Protein AF-A0A5B7K1B1-F1 (afdb_monomer_lite)

pLDDT: mean 70.19, std 15.08, range [44.44, 88.81]

Secondary structure (DSSP, 8-state):
-HHHHHHHHHHHTT--HHHHHHHTT--HHHHHHHHHHHHTSPTT---------------PPP------

Sequence (68 aa):
MEEKTRTLTLLEQGMSFICVADDLKVTRRAIYNLKHEAATLPPGTIPSRKMGSGAPRKTSPPTAKSDD

Radius of gyration: 20.58 Å; chains: 1; bounding box: 71×26×27 Å

Foldseek 3Di:
DVLLVVLVVCVVVVDDLVVSCVVSVHDSVRSVVSVVLVVPDDPPDDRPPPPDPPPPPPPPDPPPPDDD

Structure (mmCIF, N/CA/C/O backbone):
data_AF-A0A5B7K1B1-F1
#
_entry.id   AF-A0A5B7K1B1-F1
#
loop_
_atom_site.group_PDB
_atom_site.id
_atom_site.type_symbol
_atom_site.label_atom_id
_atom_site.label_alt_id
_atom_site.label_comp_id
_atom_site.label_asym_id
_atom_site.label_entity_id
_atom_site.label_seq_id
_atom_site.pdbx_PDB_ins_code
_atom_site.Cartn_x
_atom_site.Cartn_y
_atom_site.Cartn_z
_atom_site.occupancy
_atom_site.B_iso_or_equiv
_atom_site.auth_seq_id
_atom_site.auth_comp_id
_atom_site.auth_asym_id
_atom_site.auth_atom_id
_atom_site.pdbx_PDB_model_num
ATOM 1 N N . MET A 1 1 ? 6.469 10.936 3.176 1.00 54.28 1 MET A N 1
ATOM 2 C CA . MET A 1 1 ? 5.935 9.996 4.191 1.00 54.28 1 MET A CA 1
ATOM 3 C C . MET A 1 1 ? 4.441 9.754 3.956 1.00 54.28 1 MET A C 1
ATOM 5 O O . MET A 1 1 ? 3.978 8.660 4.230 1.00 54.28 1 MET A O 1
ATOM 9 N N . GLU A 1 2 ? 3.732 10.727 3.371 1.00 67.50 2 GLU A N 1
ATOM 10 C CA . GLU A 1 2 ? 2.269 10.754 3.219 1.00 67.50 2 GLU A CA 1
ATOM 11 C C . GLU A 1 2 ? 1.667 9.746 2.234 1.00 67.50 2 GLU A C 1
ATOM 13 O O . GLU A 1 2 ? 0.596 9.224 2.512 1.00 67.50 2 GLU A O 1
ATOM 18 N N . GLU A 1 3 ? 2.332 9.422 1.119 1.00 74.44 3 GLU A N 1
ATOM 19 C CA . GLU A 1 3 ? 1.762 8.510 0.106 1.00 74.44 3 GLU A CA 1
ATOM 20 C C . GLU A 1 3 ? 1.482 7.115 0.670 1.00 74.44 3 GLU A C 1
ATOM 22 O O . GLU A 1 3 ? 0.405 6.574 0.460 1.00 74.44 3 GLU A O 1
ATOM 27 N N . LYS A 1 4 ? 2.415 6.569 1.464 1.00 77.56 4 LYS A N 1
ATOM 28 C CA . LYS A 1 4 ? 2.265 5.269 2.134 1.00 77.56 4 LYS A CA 1
ATOM 29 C C . L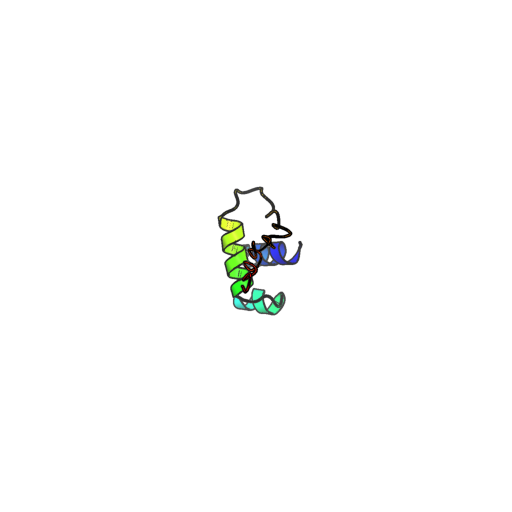YS A 1 4 ? 1.075 5.268 3.097 1.00 77.56 4 LYS A C 1
ATOM 31 O O . LYS A 1 4 ? 0.263 4.350 3.083 1.00 77.56 4 LYS A O 1
ATOM 36 N N . THR A 1 5 ? 0.96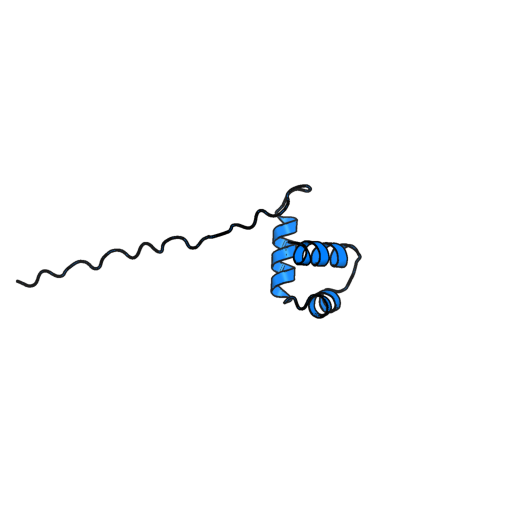3 6.306 3.922 1.00 81.06 5 THR A N 1
ATOM 37 C CA . THR A 1 5 ? -0.139 6.435 4.879 1.00 81.06 5 THR A CA 1
ATOM 38 C C . THR A 1 5 ? -1.472 6.556 4.145 1.00 81.06 5 THR A C 1
ATOM 40 O O . THR A 1 5 ? -2.405 5.837 4.477 1.00 81.06 5 THR A O 1
ATOM 43 N N . ARG A 1 6 ? -1.532 7.363 3.075 1.00 84.06 6 ARG A N 1
ATOM 44 C CA . ARG A 1 6 ? -2.720 7.476 2.217 1.00 84.06 6 ARG A CA 1
ATOM 45 C C . ARG A 1 6 ? -3.092 6.143 1.568 1.00 84.06 6 ARG A C 1
ATOM 47 O O . ARG A 1 6 ? -4.258 5.776 1.608 1.00 84.06 6 ARG A O 1
ATOM 54 N N . THR A 1 7 ? -2.126 5.388 1.037 1.00 84.75 7 THR A N 1
ATOM 55 C CA . THR A 1 7 ? -2.375 4.046 0.480 1.00 84.75 7 THR A CA 1
ATOM 56 C C . THR A 1 7 ? -3.025 3.124 1.512 1.00 84.75 7 THR A C 1
ATOM 58 O O . THR A 1 7 ? -4.000 2.452 1.193 1.00 84.75 7 THR A O 1
ATOM 61 N N . LEU A 1 8 ? -2.509 3.089 2.746 1.00 83.19 8 LEU A N 1
ATOM 62 C CA . LEU A 1 8 ? -3.061 2.246 3.811 1.00 83.19 8 LEU A CA 1
ATOM 63 C C . LEU A 1 8 ? -4.469 2.689 4.215 1.00 83.19 8 LEU A C 1
ATOM 65 O O . LEU A 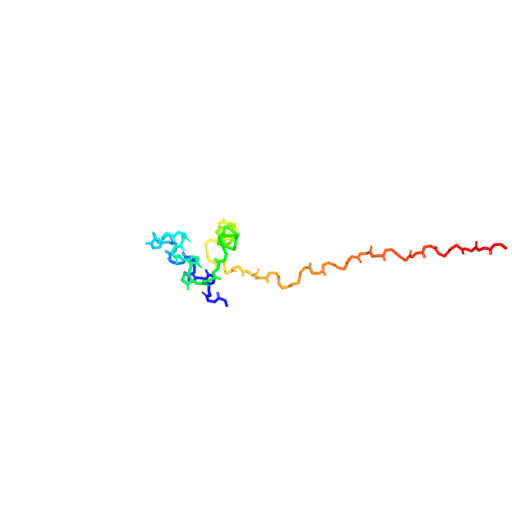1 8 ? -5.361 1.849 4.262 1.00 83.19 8 LEU A O 1
ATOM 69 N N . THR A 1 9 ? -4.696 3.990 4.407 1.00 86.12 9 THR A N 1
ATOM 70 C CA . THR A 1 9 ? -6.017 4.527 4.767 1.00 86.12 9 THR A CA 1
ATOM 71 C C . THR A 1 9 ? -7.075 4.223 3.704 1.00 86.12 9 THR A C 1
ATOM 73 O O . THR A 1 9 ? -8.179 3.814 4.047 1.00 86.12 9 THR A O 1
ATOM 76 N N . LEU A 1 10 ? -6.755 4.366 2.412 1.00 87.38 10 LEU A N 1
ATOM 77 C CA . LEU A 1 10 ? -7.701 4.048 1.333 1.00 87.38 10 LEU A CA 1
ATOM 78 C C . LEU A 1 10 ? -8.033 2.547 1.290 1.00 87.38 10 LEU A C 1
ATOM 80 O O . LEU A 1 10 ? -9.183 2.168 1.072 1.00 87.38 10 LEU A O 1
ATOM 84 N N . LEU A 1 11 ? -7.046 1.684 1.544 1.00 84.25 11 LEU A N 1
ATOM 85 C CA . LEU A 1 11 ? -7.268 0.238 1.636 1.00 84.25 11 LEU A CA 1
ATOM 86 C C . LEU A 1 11 ? -8.096 -0.151 2.870 1.00 84.25 11 LEU A C 1
ATOM 88 O O . LEU A 1 11 ? -8.934 -1.044 2.771 1.00 84.25 11 LEU A O 1
ATOM 92 N N . GLU A 1 12 ? -7.899 0.514 4.011 1.00 84.12 12 GLU A N 1
ATOM 93 C CA . GLU A 1 12 ? -8.712 0.328 5.225 1.00 84.12 12 GLU A CA 1
ATOM 94 C C . GLU A 1 12 ? -10.160 0.794 5.035 1.00 84.12 12 GLU A C 1
ATOM 96 O O . GLU A 1 12 ? -11.080 0.169 5.555 1.00 84.12 12 GLU A O 1
ATOM 101 N N . GLN A 1 13 ? -10.379 1.832 4.224 1.00 87.56 13 GLN A N 1
ATOM 102 C CA . GLN A 1 13 ? -11.711 2.281 3.803 1.00 87.56 13 GLN A CA 1
ATOM 103 C C . GLN A 1 13 ? -12.399 1.313 2.820 1.00 87.56 13 GLN A C 1
ATOM 105 O O . GLN A 1 13 ? -13.526 1.563 2.397 1.00 87.56 13 GLN A O 1
ATOM 110 N N . GLY A 1 14 ? -11.745 0.206 2.454 1.00 86.12 14 GLY A N 1
ATOM 111 C CA . GLY A 1 14 ? -12.303 -0.822 1.578 1.00 86.12 14 GLY A CA 1
ATOM 112 C C . GLY A 1 14 ? -12.129 -0.539 0.087 1.00 86.12 14 GLY A C 1
ATOM 113 O O . GLY A 1 14 ? -12.758 -1.211 -0.732 1.00 86.12 14 GLY A O 1
ATOM 114 N N . MET A 1 15 ? -11.281 0.424 -0.300 1.00 88.81 15 MET A N 1
ATOM 115 C CA . MET A 1 15 ? -10.992 0.645 -1.715 1.00 88.81 15 MET A CA 1
ATOM 116 C C . MET A 1 15 ? -10.259 -0.544 -2.336 1.00 88.81 15 MET A C 1
ATOM 118 O O . MET A 1 15 ? -9.441 -1.222 -1.708 1.00 88.81 15 MET A O 1
ATOM 122 N N . SER A 1 16 ? -10.530 -0.779 -3.620 1.00 86.62 16 SER A N 1
ATOM 123 C CA . SER A 1 16 ? -9.864 -1.847 -4.354 1.00 86.62 16 SER A CA 1
ATOM 124 C C . SER A 1 16 ? -8.382 -1.525 -4.579 1.00 86.62 16 SER A C 1
ATOM 126 O O . SER A 1 16 ? -8.000 -0.390 -4.869 1.00 86.62 16 SER A O 1
ATOM 128 N N . PHE A 1 17 ? -7.538 -2.557 -4.520 1.00 83.56 17 PHE A N 1
ATOM 129 C CA . PHE A 1 17 ? -6.100 -2.437 -4.776 1.00 83.56 17 PHE A CA 1
ATOM 130 C C . PHE A 1 17 ? -5.764 -1.839 -6.144 1.00 83.56 17 PHE A C 1
ATOM 132 O O . PHE A 1 17 ? -4.709 -1.235 -6.290 1.00 83.56 17 PHE A O 1
ATOM 139 N N . ILE A 1 18 ? -6.626 -2.054 -7.140 1.00 88.25 18 IL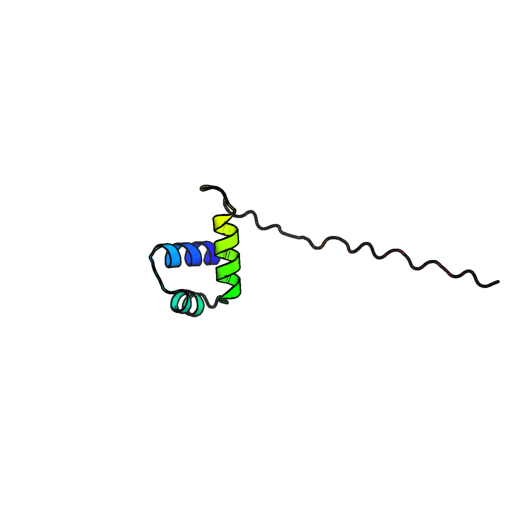E A N 1
ATOM 140 C CA . ILE A 1 18 ? -6.421 -1.568 -8.508 1.00 88.25 18 ILE A CA 1
ATOM 141 C C . ILE A 1 18 ? -6.643 -0.056 -8.537 1.00 88.25 18 ILE A C 1
ATOM 143 O O . ILE A 1 18 ? -5.758 0.676 -8.962 1.00 88.25 18 ILE A O 1
ATOM 147 N N . CYS A 1 19 ? -7.760 0.411 -7.970 1.00 88.75 19 CYS A N 1
ATOM 148 C CA . CYS A 1 19 ? -8.068 1.838 -7.891 1.00 88.75 19 CYS A CA 1
ATOM 149 C C . CYS A 1 19 ? -6.991 2.611 -7.122 1.00 88.75 19 CYS A C 1
ATOM 151 O O . CYS A 1 19 ? -6.533 3.643 -7.591 1.00 88.75 19 CYS A O 1
ATOM 153 N N . VAL A 1 20 ? -6.540 2.092 -5.975 1.00 86.44 20 VAL A N 1
ATOM 154 C CA . VAL A 1 20 ? -5.501 2.753 -5.165 1.00 86.44 20 VAL A CA 1
ATOM 155 C C . VAL A 1 20 ? -4.141 2.767 -5.878 1.00 86.44 20 VAL A C 1
ATOM 157 O O . VAL A 1 20 ? -3.393 3.735 -5.755 1.00 86.44 20 VAL A O 1
ATOM 160 N N . ALA A 1 21 ? -3.807 1.706 -6.623 1.00 87.44 21 ALA A N 1
ATOM 161 C CA . ALA A 1 21 ? -2.571 1.637 -7.400 1.00 87.44 21 ALA A CA 1
ATOM 162 C C . ALA A 1 21 ? -2.540 2.674 -8.529 1.00 87.44 21 ALA A C 1
ATOM 164 O O . ALA A 1 21 ? -1.525 3.352 -8.695 1.00 87.44 21 ALA A O 1
ATOM 165 N N . ASP A 1 22 ? -3.646 2.816 -9.259 1.00 88.62 22 ASP A N 1
ATOM 166 C CA . ASP A 1 22 ? -3.764 3.780 -10.353 1.00 88.62 22 ASP A CA 1
ATOM 167 C C . ASP A 1 22 ? -3.807 5.224 -9.833 1.00 88.62 22 ASP A C 1
ATOM 169 O O . ASP A 1 22 ? -3.083 6.081 -10.344 1.00 88.62 22 ASP A O 1
ATOM 173 N N . ASP A 1 23 ? -4.582 5.481 -8.775 1.00 86.69 23 ASP A N 1
ATOM 174 C CA . ASP A 1 23 ? -4.765 6.817 -8.192 1.00 86.69 23 ASP A CA 1
ATOM 175 C C . ASP A 1 23 ? -3.462 7.377 -7.599 1.00 86.69 23 ASP A C 1
ATOM 177 O O . ASP A 1 23 ? -3.082 8.524 -7.840 1.00 86.69 23 ASP A O 1
ATOM 181 N N . LEU A 1 24 ? -2.705 6.535 -6.889 1.00 84.50 24 LEU A N 1
ATOM 182 C CA . LEU A 1 24 ? -1.431 6.926 -6.280 1.00 84.50 24 LEU A CA 1
ATOM 183 C C . LEU A 1 24 ? -0.216 6.631 -7.171 1.00 84.50 24 LEU A C 1
ATOM 185 O O . LEU A 1 24 ? 0.917 6.861 -6.748 1.00 84.50 24 LEU A O 1
ATOM 189 N N . LYS A 1 25 ? -0.423 6.112 -8.390 1.00 87.56 25 LYS A N 1
ATOM 190 C CA . LYS A 1 25 ? 0.640 5.660 -9.310 1.00 87.56 25 LYS A CA 1
ATOM 191 C C . LYS A 1 25 ? 1.664 4.738 -8.633 1.00 87.56 25 LYS A C 1
ATOM 193 O O . LYS A 1 25 ? 2.863 4.785 -8.922 1.00 87.56 25 LYS A O 1
ATOM 198 N N . VAL A 1 26 ? 1.199 3.889 -7.718 1.00 82.94 26 VAL A N 1
ATOM 199 C CA . VAL A 1 26 ? 2.036 2.941 -6.974 1.00 82.94 26 VAL A CA 1
ATOM 200 C C . VAL A 1 26 ? 1.899 1.542 -7.551 1.00 82.94 26 VAL A C 1
ATOM 202 O O . VAL A 1 26 ? 0.820 1.071 -7.892 1.00 82.94 26 VAL A O 1
ATOM 205 N N . THR A 1 27 ? 3.013 0.820 -7.628 1.00 87.38 27 THR A N 1
ATOM 206 C CA . THR A 1 27 ? 2.967 -0.564 -8.108 1.00 87.38 27 THR A CA 1
ATOM 207 C C . THR A 1 27 ? 2.271 -1.472 -7.097 1.00 87.38 27 THR A C 1
ATOM 209 O O . THR A 1 27 ? 2.427 -1.324 -5.882 1.00 87.38 27 THR A O 1
ATOM 212 N N . ARG A 1 28 ? 1.590 -2.511 -7.592 1.00 85.12 28 ARG A N 1
ATOM 213 C CA . ARG A 1 28 ? 1.006 -3.569 -6.747 1.00 85.12 28 ARG A CA 1
ATOM 214 C C . ARG A 1 28 ? 2.016 -4.134 -5.744 1.00 85.12 28 ARG A C 1
ATOM 216 O O . ARG A 1 28 ? 1.690 -4.333 -4.579 1.00 85.12 28 ARG A O 1
ATOM 223 N N . ARG A 1 29 ? 3.266 -4.339 -6.180 1.00 84.94 29 ARG A N 1
ATOM 224 C CA . ARG A 1 29 ? 4.367 -4.823 -5.332 1.00 84.94 29 ARG A CA 1
ATOM 225 C C . ARG A 1 29 ? 4.665 -3.871 -4.172 1.00 84.94 29 ARG A C 1
ATOM 227 O O . ARG A 1 29 ? 4.892 -4.338 -3.060 1.00 84.94 29 ARG A O 1
ATOM 234 N N . ALA A 1 30 ? 4.640 -2.561 -4.414 1.00 83.06 30 ALA A N 1
ATOM 235 C CA . ALA A 1 30 ? 4.823 -1.569 -3.360 1.00 83.06 30 ALA A CA 1
ATOM 236 C C . ALA A 1 30 ? 3.700 -1.648 -2.315 1.00 83.06 30 ALA A C 1
ATOM 238 O O . ALA A 1 30 ? 3.991 -1.602 -1.123 1.00 83.06 30 ALA A O 1
ATOM 239 N N . ILE A 1 31 ? 2.452 -1.858 -2.744 1.00 83.56 31 ILE A N 1
ATOM 240 C CA . ILE A 1 31 ? 1.312 -2.025 -1.833 1.00 83.56 31 ILE A CA 1
ATOM 241 C C . ILE A 1 31 ? 1.443 -3.304 -0.992 1.00 83.56 31 ILE A C 1
ATOM 243 O O . ILE A 1 31 ? 1.217 -3.267 0.215 1.00 83.56 31 ILE A O 1
ATOM 247 N N . TYR A 1 32 ? 1.837 -4.433 -1.590 1.00 83.75 32 TYR A N 1
ATOM 248 C CA . TYR A 1 32 ? 2.052 -5.677 -0.837 1.00 83.75 32 TYR A CA 1
ATOM 249 C C . TYR A 1 32 ? 3.161 -5.539 0.204 1.00 83.75 32 TYR A C 1
ATOM 251 O O . TYR A 1 32 ? 2.968 -5.924 1.356 1.00 83.75 32 TYR A O 1
ATOM 259 N N . ASN A 1 33 ? 4.291 -4.941 -0.181 1.00 83.44 33 ASN A N 1
ATOM 260 C CA . ASN A 1 33 ? 5.376 -4.648 0.751 1.00 83.44 33 ASN A CA 1
ATOM 261 C C . ASN A 1 33 ? 4.897 -3.731 1.878 1.00 83.44 33 ASN A C 1
ATOM 263 O O . ASN A 1 33 ? 5.255 -3.952 3.026 1.00 83.44 33 ASN A O 1
ATOM 267 N N . LEU A 1 34 ? 4.060 -2.741 1.560 1.00 80.31 34 LEU A N 1
ATOM 268 C CA . LEU A 1 34 ? 3.514 -1.809 2.536 1.00 80.31 34 LEU A CA 1
ATOM 269 C C . LEU A 1 34 ? 2.535 -2.478 3.507 1.00 80.31 34 LEU A C 1
ATOM 271 O O . LEU A 1 34 ? 2.621 -2.229 4.704 1.00 80.31 34 LEU A O 1
ATOM 275 N N . LYS A 1 35 ? 1.644 -3.355 3.025 1.00 77.06 35 LYS A N 1
ATOM 276 C CA . LYS A 1 35 ? 0.770 -4.159 3.894 1.00 77.06 35 LYS A CA 1
ATOM 277 C C . LYS A 1 35 ? 1.574 -5.082 4.798 1.00 77.06 35 LYS A C 1
ATOM 279 O O . LYS A 1 35 ? 1.227 -5.229 5.963 1.00 77.06 35 LYS A O 1
ATOM 284 N N . HIS A 1 36 ? 2.623 -5.705 4.270 1.00 78.50 36 HIS A N 1
ATOM 285 C CA . HIS A 1 36 ? 3.486 -6.573 5.063 1.00 78.50 36 HIS A CA 1
ATOM 286 C C . HIS A 1 36 ? 4.252 -5.771 6.119 1.00 78.50 36 HIS A C 1
ATOM 288 O O . HIS A 1 36 ? 4.270 -6.160 7.279 1.00 78.50 36 HIS A O 1
ATOM 294 N N . GLU A 1 37 ? 4.835 -4.634 5.729 1.00 73.38 37 GLU A N 1
ATOM 295 C CA . GLU A 1 37 ? 5.510 -3.692 6.627 1.00 73.38 37 GLU A CA 1
ATOM 296 C C . GLU A 1 37 ? 4.543 -3.240 7.735 1.00 73.38 37 GLU A C 1
ATOM 298 O O . GLU A 1 37 ? 4.875 -3.368 8.907 1.00 73.38 37 GLU A O 1
ATOM 303 N N . ALA A 1 38 ? 3.313 -2.844 7.392 1.00 67.88 38 ALA A N 1
ATOM 304 C CA . ALA A 1 38 ? 2.277 -2.464 8.355 1.00 67.88 38 ALA A CA 1
ATOM 305 C C . ALA A 1 38 ? 1.857 -3.615 9.288 1.00 67.88 38 ALA A C 1
ATOM 307 O O . ALA A 1 38 ? 1.725 -3.399 10.486 1.00 67.88 38 ALA A O 1
ATOM 308 N N . ALA A 1 39 ? 1.692 -4.838 8.776 1.00 67.06 39 ALA A N 1
ATOM 309 C CA . ALA A 1 39 ? 1.310 -6.002 9.583 1.00 67.06 39 ALA A CA 1
ATOM 310 C C . ALA A 1 39 ? 2.420 -6.456 10.545 1.00 67.06 39 ALA A C 1
ATOM 312 O O . ALA A 1 39 ? 2.134 -7.008 11.605 1.00 67.06 39 ALA A O 1
ATOM 313 N N . THR A 1 40 ? 3.686 -6.229 10.188 1.00 64.62 40 THR A N 1
ATOM 314 C CA . THR A 1 40 ? 4.830 -6.506 11.071 1.00 64.62 40 THR A CA 1
ATOM 315 C C . THR A 1 40 ? 5.065 -5.430 12.129 1.00 64.62 40 THR A C 1
ATOM 317 O O . THR A 1 40 ? 5.915 -5.619 12.999 1.00 64.62 40 THR A O 1
ATOM 320 N N . LEU A 1 41 ? 4.349 -4.305 12.067 1.00 56.34 41 LEU A N 1
ATOM 321 C CA . LEU A 1 41 ? 4.515 -3.208 13.010 1.00 56.34 41 LEU A CA 1
ATOM 322 C C . LEU A 1 41 ? 3.415 -3.245 14.076 1.00 56.34 41 LEU A C 1
ATOM 324 O O . LEU A 1 41 ? 2.237 -3.362 13.743 1.00 56.34 41 LEU A O 1
ATOM 328 N N . PRO A 1 42 ? 3.771 -3.125 15.366 1.00 53.84 42 PRO A N 1
ATOM 329 C CA . PRO A 1 42 ? 2.776 -2.990 16.417 1.00 53.84 42 PRO A CA 1
ATOM 330 C C . PRO A 1 42 ? 1.978 -1.685 16.225 1.00 53.84 42 PRO A C 1
ATOM 332 O O . PRO A 1 42 ? 2.550 -0.676 15.786 1.00 53.84 42 PRO A O 1
ATOM 335 N N . PRO A 1 43 ? 0.672 -1.671 16.558 1.00 44.44 43 PRO A N 1
ATOM 336 C CA . PRO A 1 43 ? -0.167 -0.485 16.410 1.00 44.44 43 PRO A CA 1
ATOM 337 C C . PRO A 1 43 ? 0.442 0.683 17.201 1.00 44.44 43 PRO A C 1
ATOM 339 O O . PRO A 1 43 ? 0.657 0.581 18.406 1.00 44.44 43 PRO A O 1
ATOM 342 N N . GLY A 1 44 ? 0.778 1.772 16.501 1.00 52.53 44 GLY A N 1
ATOM 343 C CA . GLY A 1 44 ? 1.448 2.954 17.065 1.00 52.53 44 GLY A CA 1
ATOM 344 C C . GLY A 1 44 ? 2.898 3.170 16.613 1.00 52.53 44 GLY A C 1
ATOM 345 O O . GLY A 1 44 ? 3.470 4.217 16.909 1.00 52.53 44 GLY A O 1
ATOM 346 N N . THR A 1 45 ? 3.497 2.241 15.859 1.00 48.00 45 THR A N 1
ATOM 347 C CA . THR A 1 45 ? 4.842 2.440 15.291 1.00 48.00 45 THR A CA 1
ATOM 348 C C . THR A 1 45 ? 4.765 2.937 13.848 1.00 48.00 45 THR A C 1
ATOM 350 O O . THR A 1 45 ? 4.375 2.205 12.941 1.00 48.00 45 THR A O 1
ATOM 353 N N . ILE A 1 46 ? 5.191 4.182 13.615 1.00 55.91 46 ILE A N 1
ATOM 354 C CA . ILE A 1 46 ? 5.511 4.676 12.268 1.00 55.91 46 ILE A CA 1
ATOM 355 C C . ILE A 1 46 ? 6.664 3.806 11.735 1.00 55.91 46 ILE A C 1
ATOM 357 O O . ILE A 1 46 ? 7.674 3.692 12.434 1.00 55.91 46 ILE A O 1
ATOM 361 N N . PRO A 1 47 ? 6.569 3.207 10.528 1.00 50.50 47 PRO A N 1
ATOM 362 C CA . PRO A 1 47 ? 7.669 2.442 9.954 1.00 50.50 47 PRO A CA 1
ATOM 363 C C . PRO A 1 47 ? 8.899 3.343 9.866 1.00 50.50 47 PRO A C 1
ATOM 365 O O . PRO A 1 47 ? 8.958 4.257 9.034 1.00 50.50 47 PRO A O 1
ATOM 368 N N . SER A 1 48 ? 9.885 3.111 10.732 1.00 51.03 48 SER A N 1
ATOM 369 C CA . SER A 1 48 ? 11.188 3.736 10.575 1.00 51.03 48 SER A CA 1
ATOM 370 C C . SER A 1 48 ? 11.767 3.187 9.281 1.00 51.03 48 SER A C 1
ATOM 372 O O . SER A 1 48 ? 12.147 2.017 9.192 1.00 51.03 48 SER A O 1
ATOM 374 N N . ARG A 1 49 ? 11.778 4.021 8.235 1.00 56.50 49 ARG A N 1
ATOM 375 C CA . ARG A 1 49 ? 12.527 3.719 7.020 1.00 56.50 49 ARG A CA 1
ATOM 376 C C . ARG A 1 49 ? 13.950 3.449 7.470 1.00 56.50 49 ARG A C 1
ATOM 378 O O . ARG A 1 49 ? 14.634 4.362 7.924 1.00 56.50 49 ARG A O 1
ATOM 385 N N . LYS A 1 50 ? 14.416 2.220 7.275 1.00 49.22 50 LYS A N 1
ATOM 386 C CA . LYS A 1 50 ? 15.846 1.937 7.232 1.00 49.22 50 LYS A CA 1
ATOM 387 C C . LYS A 1 50 ? 16.419 2.748 6.057 1.00 49.22 50 LYS A C 1
ATOM 389 O O . LYS A 1 50 ? 16.436 2.283 4.919 1.00 49.22 50 LYS A O 1
ATOM 394 N N . MET A 1 51 ? 16.794 4.007 6.299 1.00 46.47 51 MET A N 1
ATOM 395 C CA . MET A 1 51 ? 17.664 4.760 5.400 1.00 46.47 51 MET A CA 1
ATOM 396 C C . MET A 1 51 ? 19.003 4.035 5.423 1.00 46.47 51 MET A C 1
ATOM 398 O O . MET A 1 51 ? 19.675 3.997 6.445 1.00 46.47 51 MET A O 1
ATOM 402 N N . GLY A 1 52 ? 19.352 3.418 4.300 1.00 52.69 52 GLY A N 1
ATOM 403 C CA . GLY A 1 52 ? 20.651 2.793 4.117 1.00 52.69 52 GLY A CA 1
ATOM 404 C C . GLY A 1 52 ? 20.757 1.398 4.727 1.00 52.69 52 GLY A C 1
ATOM 405 O O . GLY A 1 52 ? 21.136 1.206 5.875 1.00 52.69 52 GLY A O 1
ATOM 406 N N . SER A 1 53 ? 20.556 0.387 3.890 1.00 51.78 53 SER A N 1
ATOM 407 C CA . SER A 1 53 ? 21.370 -0.822 4.005 1.00 51.78 53 SER A CA 1
ATOM 408 C C . SER A 1 53 ? 22.105 -1.040 2.689 1.00 51.78 53 SER A C 1
ATOM 410 O O . SER A 1 53 ? 21.978 -2.059 2.023 1.00 51.78 53 SER A O 1
ATOM 412 N N . GLY A 1 54 ? 22.901 -0.038 2.313 1.00 53.03 54 GLY A N 1
ATOM 413 C CA . GLY A 1 54 ? 24.141 -0.309 1.604 1.00 53.03 54 GLY A CA 1
ATOM 414 C C . GLY A 1 54 ? 25.091 -0.926 2.619 1.00 53.03 54 GLY A C 1
ATOM 415 O O . GLY A 1 54 ? 25.935 -0.231 3.174 1.00 53.03 54 GLY A O 1
ATOM 416 N N . ALA A 1 55 ? 24.896 -2.205 2.947 1.00 53.62 55 ALA A N 1
ATOM 417 C CA . ALA A 1 55 ? 25.942 -2.939 3.637 1.00 53.62 55 ALA A CA 1
ATOM 418 C C . ALA A 1 55 ? 27.204 -2.796 2.768 1.00 53.62 55 ALA A C 1
ATOM 420 O O . ALA A 1 55 ? 27.107 -3.043 1.558 1.00 53.62 55 ALA 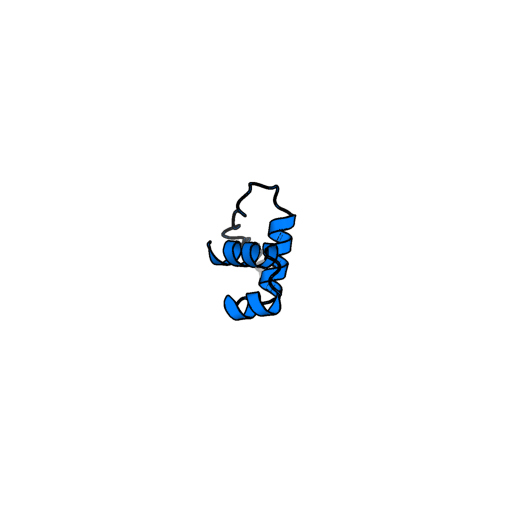A O 1
ATOM 421 N N . PRO A 1 56 ? 28.360 -2.376 3.312 1.00 53.94 56 PRO A N 1
ATOM 422 C CA . PRO A 1 56 ? 29.587 -2.421 2.543 1.00 53.94 56 PRO A CA 1
ATOM 423 C C . PRO A 1 56 ? 29.769 -3.886 2.162 1.00 53.94 56 PRO A C 1
ATOM 425 O O . PRO A 1 56 ? 29.941 -4.744 3.032 1.00 53.94 56 PRO A O 1
ATOM 428 N N . ARG A 1 57 ? 29.666 -4.201 0.867 1.00 57.22 57 ARG A N 1
ATOM 429 C CA . ARG A 1 57 ? 30.163 -5.481 0.376 1.00 57.22 57 ARG A CA 1
ATOM 430 C C . ARG A 1 57 ? 31.625 -5.501 0.798 1.00 57.22 57 ARG A C 1
ATOM 432 O O . ARG A 1 57 ? 32.399 -4.678 0.324 1.00 57.22 57 ARG A O 1
ATOM 439 N N . LYS A 1 58 ? 31.984 -6.393 1.725 1.00 55.28 58 LYS A N 1
ATOM 440 C CA . LYS A 1 58 ? 33.380 -6.745 1.978 1.00 55.28 58 LYS A CA 1
ATOM 441 C C . LYS A 1 58 ? 33.913 -7.350 0.680 1.00 55.28 58 LYS A C 1
ATOM 443 O O . LYS A 1 58 ? 33.847 -8.556 0.483 1.00 55.28 58 LYS A O 1
ATOM 448 N N . THR A 1 59 ? 34.378 -6.512 -0.237 1.00 54.72 59 THR A N 1
ATOM 449 C CA . THR A 1 59 ? 35.326 -6.925 -1.262 1.00 54.72 59 THR A CA 1
ATOM 450 C C . THR A 1 59 ? 36.631 -7.163 -0.523 1.00 54.72 59 THR A C 1
ATOM 452 O O . THR A 1 59 ? 37.298 -6.219 -0.104 1.00 54.72 59 THR A O 1
ATOM 455 N N . SER A 1 60 ? 36.941 -8.432 -0.270 1.00 66.56 60 SER A N 1
ATOM 456 C CA . SER A 1 60 ? 38.289 -8.859 0.096 1.00 66.56 60 SER A CA 1
ATOM 457 C C . SER A 1 60 ? 39.290 -8.246 -0.894 1.00 66.56 60 SER A C 1
ATOM 459 O O . SER A 1 60 ? 39.005 -8.266 -2.096 1.00 66.56 60 SER A O 1
ATOM 461 N N . PRO A 1 61 ? 40.433 -7.700 -0.442 1.00 61.69 61 PRO A N 1
ATOM 462 C CA . PRO A 1 61 ? 41.466 -7.261 -1.370 1.00 61.69 61 PRO A CA 1
ATOM 463 C C 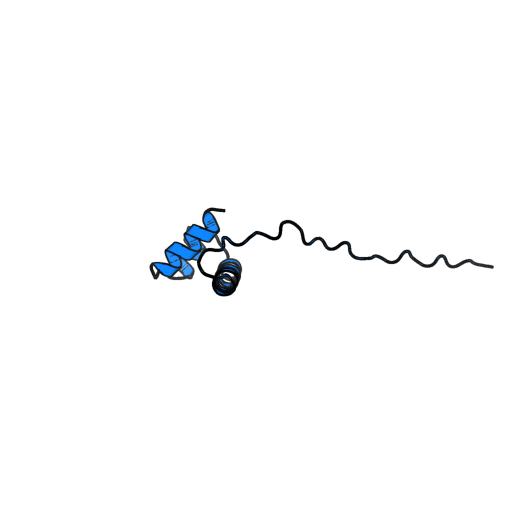. PRO A 1 61 ? 41.943 -8.474 -2.185 1.00 61.69 61 PRO A C 1
ATOM 465 O O . PRO A 1 61 ? 42.033 -9.573 -1.626 1.00 61.69 61 PRO A O 1
ATOM 468 N N . PRO A 1 62 ? 42.213 -8.326 -3.495 1.00 57.12 62 PRO A N 1
ATOM 469 C CA . PRO A 1 62 ? 42.806 -9.409 -4.259 1.00 57.12 62 PRO A CA 1
ATOM 470 C C . PRO A 1 62 ? 44.159 -9.737 -3.627 1.00 57.12 62 PRO A C 1
ATOM 472 O O . PRO A 1 62 ? 44.986 -8.852 -3.408 1.00 57.12 62 PRO A O 1
ATOM 475 N N . THR A 1 63 ? 44.372 -11.008 -3.296 1.00 57.28 63 THR A N 1
ATOM 476 C CA . THR A 1 63 ? 45.691 -11.518 -2.929 1.00 57.28 63 THR A CA 1
ATOM 477 C C . THR A 1 63 ? 46.653 -11.176 -4.058 1.00 57.28 63 THR A C 1
ATOM 479 O O . THR A 1 63 ? 46.493 -11.687 -5.169 1.00 57.28 63 THR A O 1
ATOM 482 N N . ALA A 1 64 ? 47.620 -10.300 -3.778 1.00 54.19 64 ALA A N 1
ATOM 483 C CA . ALA A 1 64 ? 48.763 -10.078 -4.643 1.00 54.19 64 ALA A CA 1
ATOM 484 C C . ALA A 1 64 ? 49.432 -11.437 -4.872 1.00 54.19 64 ALA A C 1
ATOM 486 O O . ALA A 1 64 ? 49.894 -12.082 -3.931 1.00 54.19 64 ALA A O 1
ATOM 487 N N . LYS A 1 65 ? 49.405 -11.910 -6.117 1.00 55.66 65 LYS A N 1
ATOM 488 C CA . LYS A 1 65 ? 50.314 -12.957 -6.558 1.00 55.66 65 LYS A CA 1
ATOM 489 C C . LYS A 1 65 ? 51.684 -12.293 -6.629 1.00 55.66 65 LYS A C 1
ATOM 491 O O . LYS A 1 65 ? 51.913 -11.445 -7.482 1.00 55.66 65 LYS A O 1
ATOM 496 N N . SER A 1 66 ? 52.523 -12.601 -5.650 1.00 52.31 66 SER A N 1
ATOM 497 C CA . SER A 1 66 ? 53.962 -12.434 -5.778 1.00 52.31 66 SER A CA 1
ATOM 498 C C . SER A 1 66 ? 54.415 -13.438 -6.837 1.00 52.31 66 SER A C 1
ATOM 500 O O . SER A 1 66 ? 54.276 -14.642 -6.616 1.00 52.31 66 SER A O 1
ATOM 502 N N . ASP A 1 67 ? 54.844 -12.939 -7.991 1.00 52.72 67 ASP A N 1
ATOM 503 C CA . ASP A 1 67 ? 55.648 -13.699 -8.948 1.00 52.72 67 ASP A CA 1
ATOM 504 C C . ASP A 1 67 ? 57.105 -13.689 -8.455 1.00 52.72 67 ASP A C 1
ATOM 506 O O . ASP A 1 67 ? 57.575 -12.679 -7.920 1.00 52.72 67 ASP A O 1
ATOM 510 N N . ASP A 1 68 ? 57.730 -14.858 -8.574 1.00 55.44 68 ASP A N 1
ATOM 511 C CA . ASP A 1 68 ? 59.135 -15.188 -8.308 1.00 55.44 68 ASP A CA 1
ATOM 512 C C . ASP A 1 68 ? 60.043 -14.655 -9.430 1.00 55.44 68 ASP A C 1
ATOM 514 O O . ASP A 1 68 ? 59.623 -14.735 -10.610 1.00 55.44 68 ASP A O 1
#

Organism: Portunus trituberculatus (NCBI:txid210409)